Protein AF-A0A6G2Q8U8-F1 (afdb_monomer_lite)

Sequence (160 aa):
MRRPLDLRHVVSPGLRDLIELANTHDFDRVTEQVRNLRGCTSPVNLHGFTVTTDPATKEVIRSYHSEDEPSGRLLTTCGNRRASRCPACSRVYAADTYHLIKAGLSGGKNVAETVRNHPRAFVTLTAPSFGPVHNRPTTNAGQPHPCPCGDTHAEDVPEL

Radius of gyration: 25.44 Å; chains: 1; bounding box: 59×43×68 Å

pLDDT: mean 89.71, std 8.89, range [50.19, 98.0]

Foldseek 3Di:
DDDDDPCVVPPDPVVVVVVVLCPDPVVVLVVVLVVQLQQAPDWDWDFAKDWDADPVPRHTPDIDGCCPRSVRTHTHHPCDLDCVRTVRSVVVVVVVVVVVVCCQCQNDPPRDRCSVVDDDDDDDDDPDPPPFQFDFDADPVRHTDAGPVRHHDDPPDPRD

Structure (mmCIF, N/CA/C/O backbone):
data_AF-A0A6G2Q8U8-F1
#
_entry.id   AF-A0A6G2Q8U8-F1
#
loop_
_atom_site.group_PDB
_atom_site.id
_atom_site.type_symbol
_atom_site.label_atom_id
_atom_site.label_alt_id
_atom_site.label_comp_id
_atom_site.label_asym_id
_atom_site.label_entity_id
_atom_site.label_seq_id
_atom_site.pdbx_PDB_ins_code
_atom_site.Cartn_x
_atom_site.Cartn_y
_atom_site.Cartn_z
_atom_site.occupancy
_atom_site.B_iso_or_equiv
_atom_site.auth_seq_id
_atom_site.auth_comp_id
_atom_site.auth_asym_id
_atom_site.auth_atom_id
_atom_site.pdbx_PDB_model_num
ATOM 1 N N . MET A 1 1 ? -24.032 -3.469 28.245 1.00 50.19 1 MET A N 1
ATOM 2 C CA . MET A 1 1 ? -22.644 -3.624 28.730 1.00 50.19 1 MET A CA 1
ATOM 3 C C . MET A 1 1 ? -22.418 -5.082 29.090 1.00 50.19 1 MET A C 1
ATOM 5 O O . MET A 1 1 ? -23.064 -5.569 30.013 1.00 50.19 1 MET A O 1
ATOM 9 N N . ARG A 1 2 ? -21.589 -5.809 28.327 1.00 55.34 2 ARG A N 1
ATOM 10 C CA . ARG A 1 2 ? -21.151 -7.148 28.744 1.00 55.34 2 ARG A CA 1
ATOM 11 C C . ARG A 1 2 ? -20.190 -7.008 29.924 1.00 55.34 2 ARG A C 1
ATOM 13 O O . ARG A 1 2 ? -19.399 -6.073 29.985 1.00 55.34 2 ARG A O 1
ATOM 20 N N . ARG A 1 3 ? -20.326 -7.921 30.881 1.00 64.19 3 ARG A N 1
ATOM 21 C CA . ARG A 1 3 ? -19.494 -8.002 32.081 1.00 64.19 3 ARG A CA 1
ATOM 22 C C . ARG A 1 3 ? -18.037 -8.262 31.654 1.00 64.19 3 ARG A C 1
ATOM 24 O O . ARG A 1 3 ? -17.851 -9.084 30.756 1.00 64.19 3 ARG A O 1
ATOM 31 N N . PRO A 1 4 ? -17.032 -7.595 32.251 1.00 72.62 4 PRO A N 1
ATOM 32 C CA . PRO A 1 4 ? -15.632 -7.874 31.943 1.00 72.62 4 PRO A CA 1
ATOM 33 C C . PRO A 1 4 ? -15.346 -9.364 32.150 1.00 72.62 4 PRO A C 1
ATOM 35 O O . PRO A 1 4 ? -15.799 -9.957 33.136 1.00 72.62 4 PRO A O 1
ATOM 38 N N . LEU A 1 5 ? -14.654 -9.973 31.187 1.00 78.38 5 LEU A N 1
ATOM 39 C CA . LEU A 1 5 ? -14.283 -11.382 31.254 1.00 78.38 5 LEU A CA 1
ATOM 40 C C . LEU A 1 5 ? -13.236 -11.568 32.356 1.00 78.38 5 LEU A C 1
ATOM 42 O O . LEU A 1 5 ? -12.226 -10.870 32.384 1.00 78.38 5 LEU A O 1
ATOM 46 N N . ASP A 1 6 ? -13.451 -12.524 33.259 1.00 83.81 6 ASP A N 1
ATOM 47 C CA . ASP A 1 6 ? -12.428 -12.892 34.239 1.00 83.81 6 ASP A CA 1
ATOM 48 C C . ASP A 1 6 ? -11.414 -13.853 33.602 1.00 83.81 6 ASP A C 1
ATOM 50 O O . ASP A 1 6 ? -11.572 -15.075 33.629 1.00 83.81 6 ASP A O 1
ATOM 54 N N . LEU A 1 7 ? -10.366 -13.290 32.998 1.00 83.25 7 LEU A N 1
ATOM 55 C CA . LEU A 1 7 ? -9.310 -14.039 32.306 1.00 83.25 7 LEU A CA 1
ATOM 56 C C . LEU A 1 7 ? -8.069 -14.278 33.175 1.00 83.25 7 LEU A C 1
ATOM 58 O O . LEU A 1 7 ? -7.012 -14.647 32.662 1.00 83.25 7 LEU A O 1
ATOM 62 N N . ARG A 1 8 ? -8.168 -14.109 34.502 1.00 82.62 8 ARG A N 1
ATOM 63 C CA . ARG A 1 8 ? -7.023 -14.267 35.422 1.00 82.62 8 ARG A CA 1
ATOM 64 C C . ARG A 1 8 ? -6.367 -15.650 35.357 1.00 82.62 8 ARG A C 1
ATOM 66 O O . ARG A 1 8 ? -5.181 -15.766 35.653 1.00 82.62 8 ARG A O 1
ATOM 73 N N . HIS A 1 9 ? -7.117 -16.661 34.926 1.00 85.69 9 HIS A N 1
ATOM 74 C CA . HIS A 1 9 ? -6.674 -18.045 34.759 1.00 85.69 9 HIS A CA 1
ATOM 75 C C . HIS A 1 9 ? -5.898 -18.309 33.452 1.00 85.69 9 HIS A C 1
ATOM 77 O O . HIS A 1 9 ? -5.211 -19.322 33.342 1.00 85.69 9 HIS A O 1
ATOM 83 N N . VAL A 1 10 ? -5.972 -17.421 32.455 1.00 85.62 10 VAL A N 1
ATOM 84 C CA . VAL A 1 10 ? -5.257 -17.574 31.178 1.00 85.62 10 VAL A CA 1
ATOM 85 C C . VAL A 1 10 ? -3.828 -17.073 31.359 1.00 85.62 10 VAL A C 1
ATOM 87 O O . VAL A 1 10 ? -3.630 -15.890 31.566 1.00 85.62 10 VAL A O 1
ATOM 90 N N . VAL A 1 11 ? -2.800 -17.914 31.315 1.00 85.19 11 VAL A N 1
ATOM 91 C CA . VAL A 1 11 ? -1.436 -17.465 31.685 1.00 85.19 11 VAL A CA 1
ATOM 92 C C . VAL A 1 11 ? -0.810 -16.518 30.649 1.00 85.19 11 VAL A C 1
ATOM 94 O O . VAL A 1 11 ? -0.092 -15.595 31.020 1.00 85.19 11 VAL A O 1
ATOM 97 N N . SER A 1 12 ? -1.098 -16.713 29.359 1.00 91.62 12 SER A N 1
ATOM 98 C CA . SER A 1 12 ? -0.511 -15.914 28.274 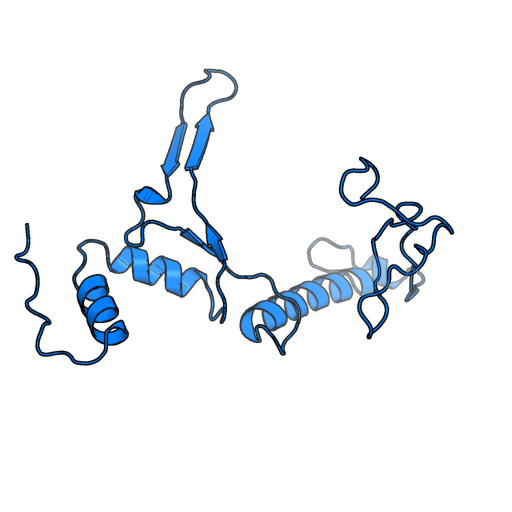1.00 91.62 12 SER A CA 1
ATOM 99 C C . SER A 1 12 ? -1.205 -14.551 28.128 1.00 91.62 12 SER A C 1
ATOM 101 O O . SER A 1 12 ? -2.402 -14.533 27.827 1.00 91.62 12 SER A O 1
ATOM 103 N N . PRO A 1 13 ? -0.479 -13.421 28.249 1.00 85.88 13 PRO A N 1
ATOM 104 C CA . PRO A 1 13 ? -1.032 -12.090 27.996 1.00 85.88 13 PRO A CA 1
ATOM 105 C C . PRO A 1 13 ? -1.597 -11.955 26.580 1.00 85.88 13 PRO A C 1
ATOM 107 O O . PRO A 1 13 ? -2.729 -11.528 26.412 1.00 85.88 13 PRO A O 1
ATOM 110 N N . GLY A 1 14 ? -0.879 -12.452 25.566 1.00 83.88 14 GLY A N 1
ATOM 111 C CA . GLY A 1 14 ? -1.354 -12.382 24.180 1.00 83.88 14 GLY A CA 1
ATOM 112 C C . GLY A 1 14 ? -2.633 -13.188 23.931 1.00 83.88 14 GLY A C 1
ATOM 113 O O . GLY A 1 14 ? -3.450 -12.811 23.096 1.00 83.88 14 GLY A O 1
ATOM 114 N N . LEU A 1 15 ? -2.844 -14.284 24.672 1.00 87.50 15 LEU A N 1
ATOM 115 C CA . LEU A 1 15 ? -4.099 -15.034 24.597 1.00 87.50 15 LEU A CA 1
ATOM 116 C C . LEU A 1 15 ? -5.242 -14.300 25.311 1.00 87.50 15 LEU A C 1
ATOM 118 O O . LEU A 1 15 ? -6.371 -14.362 24.832 1.00 87.50 15 LEU A O 1
ATOM 122 N N . ARG A 1 16 ? -4.966 -13.586 26.412 1.00 87.50 16 ARG A N 1
ATOM 123 C CA . ARG A 1 16 ? -5.962 -12.711 27.054 1.00 87.50 16 ARG A CA 1
ATOM 124 C C . ARG A 1 16 ? -6.408 -11.615 26.096 1.00 87.50 16 ARG A C 1
ATOM 126 O O . ARG A 1 16 ? -7.603 -11.515 25.844 1.00 87.50 16 ARG A O 1
ATOM 133 N N . ASP A 1 17 ? -5.458 -10.904 25.493 1.00 83.12 17 ASP A N 1
ATOM 134 C CA . ASP A 1 17 ? -5.737 -9.820 24.547 1.00 83.12 17 ASP A CA 1
ATOM 135 C C . ASP A 1 17 ? -6.566 -10.317 23.355 1.00 83.12 17 ASP A C 1
ATOM 137 O O . ASP A 1 17 ? -7.523 -9.670 22.938 1.00 83.12 17 ASP A O 1
ATOM 141 N N . LEU A 1 18 ? -6.247 -11.505 22.822 1.00 83.31 18 LEU A N 1
ATOM 142 C CA . LEU A 1 18 ? -7.027 -12.125 21.747 1.00 83.31 18 LEU A CA 1
ATOM 143 C C . LEU A 1 18 ? -8.453 -12.478 22.179 1.00 83.31 18 LEU A C 1
ATOM 145 O O . LEU A 1 18 ? -9.382 -12.275 21.400 1.00 83.31 18 LEU A O 1
ATOM 149 N N . ILE A 1 19 ? -8.641 -13.012 23.389 1.00 88.00 19 ILE A N 1
ATOM 150 C CA . ILE A 1 19 ? -9.972 -13.343 23.913 1.00 88.00 19 ILE A CA 1
ATOM 151 C C . ILE A 1 19 ? -10.781 -12.065 24.156 1.00 88.00 19 ILE A C 1
ATOM 153 O O . ILE A 1 19 ? -11.965 -12.031 23.823 1.00 88.00 19 ILE A O 1
ATOM 157 N N . GLU A 1 20 ? -10.167 -11.014 24.697 1.00 84.12 20 GLU A N 1
ATOM 158 C CA . GLU A 1 20 ? -10.812 -9.711 24.876 1.00 84.12 20 GLU A CA 1
ATOM 159 C C . GLU A 1 20 ? -11.226 -9.114 23.530 1.00 84.12 20 GLU A C 1
ATOM 161 O O . GLU A 1 20 ? -12.395 -8.769 23.345 1.00 84.12 20 GLU A O 1
ATOM 166 N N . LEU A 1 21 ? -10.311 -9.095 22.557 1.00 82.19 21 LEU A N 1
ATOM 167 C CA . LEU A 1 21 ? -10.573 -8.610 21.206 1.00 82.19 21 LEU A CA 1
ATOM 168 C C . LEU A 1 21 ? -11.693 -9.410 20.527 1.00 82.19 21 LEU A C 1
ATOM 170 O O . LEU A 1 21 ? -12.612 -8.816 19.972 1.00 82.19 21 LEU A O 1
ATOM 174 N N . ALA A 1 22 ? -11.682 -10.741 20.631 1.00 86.31 22 ALA A N 1
ATOM 175 C CA . ALA A 1 22 ? -12.720 -11.613 20.072 1.00 86.31 22 ALA A CA 1
ATOM 176 C C . ALA A 1 22 ? -14.109 -11.405 20.698 1.00 86.31 22 ALA A C 1
ATOM 178 O O . ALA A 1 22 ? -15.117 -11.782 20.103 1.00 86.31 22 ALA A O 1
ATOM 179 N N . ASN A 1 23 ? -14.175 -10.814 21.893 1.00 86.31 23 ASN A N 1
ATOM 180 C CA . ASN A 1 23 ? -15.423 -10.531 22.595 1.00 86.31 23 ASN A CA 1
ATOM 181 C C . ASN A 1 23 ? -15.875 -9.066 22.485 1.00 86.31 23 ASN A C 1
ATOM 183 O O . ASN A 1 23 ? -16.910 -8.718 23.066 1.00 86.31 23 ASN A O 1
ATOM 187 N N . THR A 1 24 ? -15.152 -8.217 21.744 1.00 82.50 24 THR A N 1
ATOM 188 C CA . THR A 1 24 ? -15.626 -6.862 21.426 1.00 82.50 24 THR A CA 1
ATOM 189 C C . THR A 1 24 ? -16.851 -6.903 20.512 1.00 82.50 24 THR A C 1
ATOM 191 O O . THR A 1 24 ? -17.014 -7.808 19.695 1.00 82.50 24 THR A O 1
ATOM 194 N N . HIS A 1 25 ? -17.735 -5.912 20.659 1.00 83.38 25 HIS A N 1
ATOM 195 C CA . HIS A 1 25 ? -18.953 -5.812 19.848 1.00 83.38 25 HIS A CA 1
ATOM 196 C C . HIS A 1 25 ? -18.659 -5.625 18.350 1.00 83.38 25 HIS A C 1
ATOM 198 O O . HIS A 1 25 ? -19.449 -6.075 17.527 1.00 83.38 25 HIS A O 1
ATOM 204 N N . ASP A 1 26 ? -17.494 -5.065 18.017 1.00 85.38 26 ASP A N 1
ATOM 205 C CA . ASP A 1 26 ? -17.061 -4.758 16.652 1.00 85.38 26 ASP A CA 1
ATOM 206 C C . ASP A 1 26 ? -15.952 -5.704 16.155 1.00 85.38 26 ASP A C 1
ATOM 208 O O . ASP A 1 26 ? -15.067 -5.324 15.384 1.00 85.38 26 ASP A O 1
ATOM 212 N N . PHE A 1 27 ? -15.975 -6.970 16.580 1.00 89.25 27 PHE A N 1
ATOM 213 C CA . PHE A 1 27 ? -14.981 -7.956 16.142 1.00 89.25 27 PHE A CA 1
ATOM 214 C C . PHE A 1 27 ? -14.976 -8.182 14.615 1.00 89.25 27 PHE A C 1
ATOM 216 O O . PHE A 1 27 ? -13.931 -8.473 14.022 1.00 89.25 27 PHE A O 1
ATOM 223 N N . ASP A 1 28 ? -16.111 -7.977 13.943 1.00 91.50 28 ASP A N 1
ATOM 224 C CA . ASP A 1 28 ? -16.184 -8.009 12.478 1.00 91.50 28 ASP A CA 1
ATOM 225 C C . ASP A 1 28 ? -15.311 -6.918 11.843 1.00 91.50 28 ASP A C 1
ATOM 227 O O . ASP A 1 28 ? -14.610 -7.181 10.862 1.00 91.50 28 ASP A O 1
ATOM 231 N N . ARG A 1 29 ? -15.263 -5.724 12.448 1.00 92.06 29 ARG A N 1
ATOM 232 C CA . ARG A 1 29 ? -14.406 -4.622 11.996 1.00 92.06 29 ARG A CA 1
ATOM 233 C C . ARG A 1 29 ? -12.924 -4.952 12.172 1.00 92.06 29 ARG A C 1
ATOM 235 O O . ARG A 1 29 ? -12.121 -4.697 11.276 1.00 92.06 29 ARG A O 1
ATOM 242 N N . VAL A 1 30 ? -12.558 -5.590 13.283 1.00 89.88 30 VAL A N 1
ATOM 243 C CA . VAL A 1 30 ? -11.195 -6.115 13.499 1.00 89.88 30 VAL A CA 1
ATOM 244 C C . VAL A 1 30 ? -10.832 -7.129 12.415 1.00 89.88 30 VAL A C 1
ATOM 246 O O . VAL A 1 30 ? -9.764 -7.052 11.805 1.00 89.88 30 VAL A O 1
ATOM 249 N N . THR A 1 31 ? -11.737 -8.069 12.148 1.00 91.94 31 THR A N 1
ATOM 250 C CA . THR A 1 31 ? -11.553 -9.105 11.128 1.00 91.94 31 THR A CA 1
ATOM 251 C C . THR A 1 31 ? -11.376 -8.489 9.741 1.00 91.94 31 THR A C 1
ATOM 253 O O . THR A 1 31 ? -10.513 -8.925 8.976 1.00 91.94 31 THR A O 1
ATOM 256 N N . GLU A 1 32 ? -12.144 -7.450 9.415 1.00 93.88 32 GLU A N 1
ATOM 257 C CA . GLU A 1 32 ? -12.005 -6.689 8.177 1.00 93.88 32 GLU A CA 1
ATOM 258 C C . GLU A 1 32 ? -10.622 -6.031 8.064 1.00 93.88 32 GLU A C 1
ATOM 260 O O . GLU A 1 32 ? -9.942 -6.215 7.050 1.00 93.88 32 GLU A O 1
ATOM 265 N N . GLN A 1 33 ? -10.156 -5.333 9.109 1.00 92.50 33 GLN A N 1
ATOM 266 C CA . GLN A 1 33 ? -8.819 -4.733 9.114 1.00 92.50 33 GLN A CA 1
ATOM 267 C C . GLN A 1 33 ? -7.730 -5.786 8.873 1.00 92.50 33 GLN A C 1
ATOM 269 O O . GLN A 1 33 ? -6.871 -5.605 8.009 1.00 92.50 33 GLN A O 1
ATOM 274 N N . VAL A 1 34 ? -7.790 -6.923 9.573 1.00 92.81 34 VAL A N 1
ATOM 275 C CA . VAL A 1 34 ? -6.814 -8.013 9.413 1.00 92.81 34 VAL A CA 1
ATOM 276 C C . VAL A 1 34 ? -6.856 -8.603 8.000 1.00 92.81 34 VAL A C 1
ATOM 278 O O . VAL A 1 34 ? -5.806 -8.853 7.405 1.00 92.81 34 VAL A O 1
ATOM 281 N N . ARG A 1 35 ? -8.044 -8.778 7.407 1.00 95.00 35 ARG A N 1
ATOM 282 C CA . ARG A 1 35 ? -8.183 -9.219 6.006 1.00 95.00 35 ARG A CA 1
ATOM 283 C C . ARG A 1 35 ? -7.559 -8.217 5.032 1.00 95.00 35 ARG A C 1
ATOM 285 O O . ARG A 1 35 ? -6.859 -8.628 4.102 1.00 95.00 35 ARG A O 1
ATOM 292 N N . ASN A 1 36 ? -7.737 -6.919 5.271 1.00 95.19 36 ASN A N 1
ATOM 293 C CA . ASN A 1 36 ? -7.173 -5.852 4.440 1.00 95.19 36 ASN A CA 1
ATOM 294 C C . ASN A 1 36 ? -5.637 -5.799 4.475 1.00 95.19 36 ASN A C 1
ATOM 296 O O . ASN A 1 36 ? -5.023 -5.303 3.530 1.00 95.19 36 ASN A O 1
ATOM 300 N N . LEU A 1 37 ? -4.997 -6.393 5.488 1.00 96.44 37 LEU A N 1
ATOM 301 C CA . LEU A 1 37 ? -3.541 -6.536 5.542 1.00 96.44 37 LEU A CA 1
ATOM 302 C C . LEU A 1 37 ? -2.979 -7.567 4.559 1.00 96.44 37 LEU A C 1
ATOM 304 O O . LEU A 1 37 ? -1.766 -7.582 4.339 1.00 96.44 37 LEU A O 1
ATOM 308 N N . ARG A 1 38 ? -3.817 -8.435 3.974 1.00 95.69 38 ARG A N 1
ATOM 309 C CA . ARG A 1 38 ? -3.429 -9.400 2.924 1.00 95.69 38 ARG A CA 1
ATOM 310 C C . ARG A 1 38 ? -2.175 -10.225 3.271 1.00 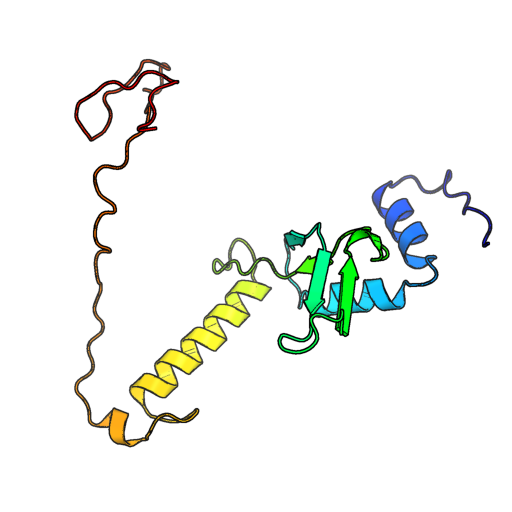95.69 38 ARG A C 1
ATOM 312 O O . ARG A 1 38 ? -1.354 -10.516 2.403 1.00 95.69 38 ARG A O 1
ATOM 319 N N . GLY A 1 39 ? -2.013 -10.581 4.548 1.00 96.00 39 GLY A N 1
ATOM 320 C CA . GLY A 1 39 ? -0.872 -11.359 5.047 1.00 96.00 39 GLY A CA 1
ATOM 321 C C . GLY A 1 39 ? 0.404 -10.555 5.329 1.00 96.00 39 GLY A C 1
ATOM 322 O O . GLY A 1 39 ? 1.478 -11.143 5.441 1.00 96.00 39 GLY A O 1
ATOM 323 N N . CYS A 1 40 ? 0.326 -9.224 5.424 1.00 97.5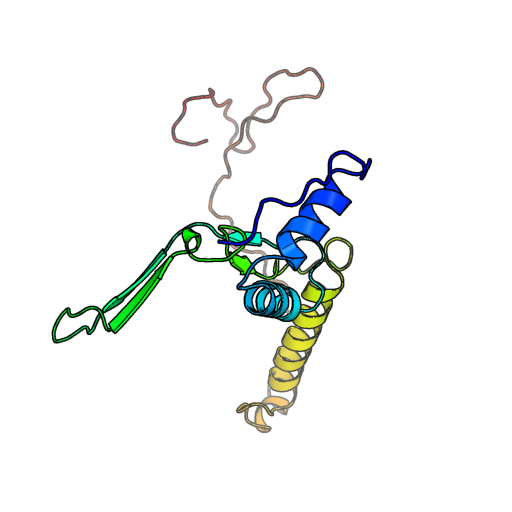6 40 CYS A N 1
ATOM 324 C CA . CYS A 1 40 ? 1.441 -8.394 5.880 1.00 97.56 40 CYS A CA 1
ATOM 325 C C . CYS A 1 40 ? 1.945 -8.857 7.259 1.00 97.56 40 CYS A C 1
ATOM 327 O O . CYS A 1 40 ? 1.164 -8.985 8.197 1.00 97.56 40 CYS A O 1
ATOM 329 N N . THR A 1 41 ? 3.256 -9.077 7.385 1.00 95.62 41 THR A N 1
ATOM 330 C CA . THR A 1 41 ? 3.882 -9.615 8.606 1.00 95.62 41 THR A CA 1
ATOM 331 C C . THR A 1 41 ? 4.259 -8.552 9.633 1.00 95.62 41 THR A C 1
ATOM 333 O O . THR A 1 41 ? 4.539 -8.884 10.777 1.00 95.62 41 THR A O 1
ATOM 336 N N . SER A 1 42 ? 4.297 -7.280 9.233 1.00 94.12 42 SER A N 1
ATOM 337 C CA . SER A 1 42 ? 4.647 -6.164 10.118 1.00 94.12 42 SER A CA 1
ATOM 338 C C . SER A 1 42 ? 3.840 -4.915 9.751 1.00 94.12 42 SER A C 1
ATOM 340 O O . SER A 1 42 ? 4.415 -3.978 9.195 1.00 94.12 42 SER A O 1
ATOM 342 N N . PRO A 1 43 ? 2.516 -4.908 9.983 1.00 96.00 43 PRO A N 1
ATOM 343 C CA . PRO A 1 43 ? 1.635 -3.797 9.624 1.00 96.00 43 PRO A CA 1
ATOM 344 C C . PRO A 1 43 ? 2.062 -2.461 10.235 1.00 96.00 43 PRO A C 1
ATOM 346 O O . PRO A 1 43 ? 2.640 -2.414 11.321 1.00 96.00 43 PRO A O 1
ATOM 349 N N . VAL A 1 44 ? 1.734 -1.370 9.545 1.00 96.38 44 VAL A N 1
ATOM 350 C CA . VAL A 1 44 ? 1.881 -0.012 10.079 1.00 96.38 44 VAL A CA 1
ATOM 351 C C . VAL A 1 44 ? 0.626 0.334 10.873 1.00 96.38 44 VAL A C 1
ATOM 353 O O . VAL A 1 44 ? -0.491 0.121 10.399 1.00 96.38 44 VAL A O 1
ATOM 356 N N . ASN A 1 45 ? 0.831 0.869 12.075 1.00 95.75 45 ASN A N 1
ATOM 357 C CA . ASN A 1 45 ? -0.223 1.324 12.975 1.00 95.75 45 ASN A CA 1
ATOM 358 C C . ASN A 1 45 ? -0.415 2.826 12.764 1.00 95.75 45 ASN A C 1
ATOM 360 O O . ASN A 1 45 ? 0.467 3.613 13.102 1.00 95.75 45 ASN A O 1
ATOM 364 N N . LEU A 1 46 ? -1.536 3.213 12.165 1.00 96.12 46 LEU A N 1
ATOM 365 C CA . LEU A 1 46 ? -1.872 4.610 11.930 1.00 96.12 46 LEU A CA 1
ATOM 366 C C . LEU A 1 46 ? -2.766 5.129 13.056 1.00 96.12 46 LEU A C 1
ATOM 368 O O . LEU A 1 46 ? -3.785 4.516 13.385 1.00 96.12 46 LEU A O 1
ATOM 372 N N . HIS A 1 47 ? -2.386 6.289 13.584 1.00 96.94 47 HIS A N 1
ATOM 373 C CA . HIS A 1 47 ? -3.153 7.066 14.548 1.00 96.94 47 HIS A CA 1
ATOM 374 C C . HIS A 1 47 ? -3.437 8.443 13.950 1.00 96.94 47 HIS A C 1
ATOM 376 O O . HIS A 1 47 ? -2.532 9.078 13.407 1.00 96.94 47 HIS A O 1
ATOM 382 N N . GLY A 1 48 ? -4.685 8.892 14.019 1.00 96.00 48 GLY A N 1
ATOM 383 C CA . GLY A 1 48 ? -5.100 10.190 13.504 1.00 96.00 48 GLY A CA 1
ATOM 384 C C . GLY A 1 48 ? -6.538 10.190 13.009 1.00 96.00 48 GLY A C 1
ATOM 385 O O . GLY A 1 48 ? -7.329 9.297 13.312 1.00 96.00 48 GLY A O 1
ATOM 386 N N . PHE A 1 49 ? -6.874 11.205 12.225 1.00 97.25 49 PHE A N 1
ATOM 387 C CA . PHE A 1 49 ? -8.219 11.404 11.712 1.00 97.25 49 PHE A CA 1
ATOM 388 C C . PHE A 1 49 ? -8.189 11.987 10.299 1.00 97.25 49 PHE A C 1
ATOM 390 O O . PHE A 1 49 ? -7.185 12.545 9.856 1.00 97.25 49 PHE A O 1
ATOM 397 N N . THR A 1 50 ? -9.299 11.858 9.581 1.00 96.81 50 THR A N 1
ATOM 398 C CA . THR A 1 50 ? -9.528 12.561 8.321 1.00 96.81 50 THR A CA 1
ATOM 399 C C . THR A 1 50 ? -10.909 13.195 8.329 1.00 96.81 50 THR A C 1
ATOM 401 O O . THR A 1 50 ? -11.875 12.624 8.834 1.00 96.81 50 THR A O 1
ATOM 404 N N . VAL A 1 51 ? -10.990 14.395 7.764 1.00 97.25 51 VAL A N 1
ATOM 405 C CA . VAL A 1 51 ? -12.237 15.114 7.530 1.00 97.25 51 VAL A CA 1
ATOM 406 C C . VAL A 1 51 ? -12.275 15.458 6.050 1.00 97.25 51 VAL A C 1
ATOM 408 O O . VAL A 1 51 ? -11.373 16.110 5.530 1.00 97.25 51 VAL A O 1
ATOM 411 N N . THR A 1 52 ? -13.304 14.984 5.361 1.00 97.50 52 THR A N 1
ATOM 412 C CA . THR A 1 52 ? -13.593 15.332 3.972 1.00 97.50 52 THR A CA 1
ATOM 413 C C . THR A 1 52 ? -14.660 16.411 3.969 1.00 97.50 52 THR A C 1
ATOM 415 O O . THR A 1 52 ? -15.743 16.204 4.520 1.00 97.50 52 THR A O 1
ATOM 418 N N . THR A 1 53 ? -14.359 17.547 3.350 1.00 97.94 53 THR A N 1
ATOM 419 C CA . THR A 1 53 ? -15.270 18.687 3.239 1.00 97.94 53 THR A CA 1
ATOM 420 C C . THR A 1 53 ? -15.671 18.942 1.794 1.00 97.94 53 THR A C 1
ATOM 422 O O . THR A 1 53 ? -14.901 18.687 0.866 1.00 97.94 53 THR A O 1
ATOM 425 N N . ASP A 1 54 ? -16.881 19.457 1.603 1.00 96.94 54 ASP A N 1
ATOM 426 C CA . ASP A 1 54 ? -17.326 19.971 0.316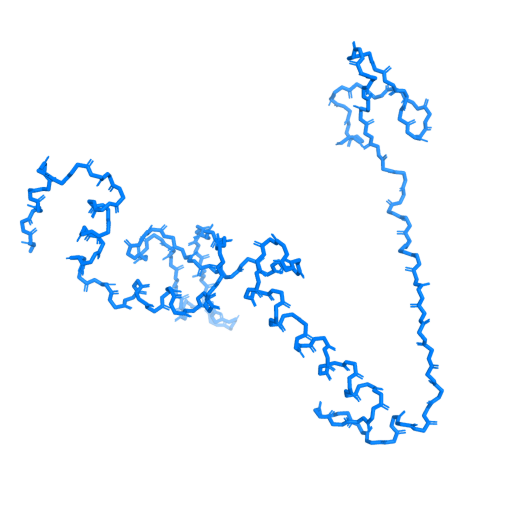 1.00 96.94 54 ASP A CA 1
ATOM 427 C C . ASP A 1 54 ? -16.535 21.250 -0.016 1.00 96.94 54 ASP A C 1
ATOM 429 O O . ASP A 1 54 ? -16.489 22.184 0.793 1.00 96.94 54 ASP A O 1
ATOM 433 N N . PRO A 1 55 ? -15.875 21.338 -1.183 1.00 96.00 55 PRO A N 1
ATOM 434 C CA . PRO A 1 55 ? -15.054 22.496 -1.501 1.00 96.00 55 PRO A CA 1
ATOM 435 C C . PRO A 1 55 ? -15.871 23.777 -1.721 1.00 96.00 55 PRO A C 1
ATOM 437 O O . PRO A 1 55 ? -15.322 24.857 -1.483 1.00 96.00 55 PRO A O 1
ATOM 440 N N . ALA A 1 56 ? -17.130 23.675 -2.156 1.00 97.19 56 ALA A N 1
ATOM 441 C CA . ALA A 1 56 ? -18.019 24.797 -2.436 1.00 97.19 56 ALA A CA 1
ATOM 442 C C . ALA A 1 56 ? -18.766 25.269 -1.179 1.00 97.19 56 ALA A C 1
ATOM 444 O O . ALA A 1 56 ? -18.739 26.462 -0.885 1.00 97.19 56 ALA A O 1
ATOM 445 N N . THR A 1 57 ? -19.385 24.360 -0.417 1.00 96.88 57 THR A N 1
ATOM 446 C CA . THR A 1 57 ? -20.179 24.717 0.780 1.00 96.88 57 THR A CA 1
ATOM 447 C C . THR A 1 57 ? -19.360 24.751 2.069 1.00 96.88 57 THR A C 1
ATOM 449 O O . THR A 1 57 ? -19.793 25.347 3.050 1.00 96.88 57 THR A O 1
ATOM 452 N N . LYS A 1 58 ? -18.162 24.148 2.072 1.00 96.19 58 LYS A N 1
ATOM 453 C CA . LYS A 1 58 ? -17.302 23.939 3.256 1.00 96.19 58 LYS A CA 1
ATOM 454 C C . LYS A 1 58 ? -17.908 23.035 4.331 1.00 96.19 58 LYS A C 1
ATOM 456 O O . LYS A 1 58 ? -17.333 22.912 5.410 1.00 96.19 58 LYS A O 1
ATOM 461 N N . GLU A 1 59 ? -19.012 22.358 4.037 1.00 97.19 59 GLU A N 1
ATOM 462 C CA . GLU A 1 59 ? -19.632 21.408 4.956 1.00 97.19 59 GLU A CA 1
ATOM 463 C C . GLU A 1 59 ? -18.829 20.107 5.049 1.00 97.19 59 GLU A C 1
ATOM 465 O O . GLU A 1 59 ? -18.164 19.690 4.099 1.00 97.19 59 GLU A O 1
ATOM 470 N N . VAL A 1 60 ? -18.885 19.446 6.206 1.00 97.19 60 VAL A N 1
ATOM 471 C CA . VAL A 1 60 ? -18.232 18.150 6.414 1.00 97.19 60 VAL A CA 1
ATOM 472 C C . VAL A 1 60 ? -19.089 17.047 5.800 1.00 97.19 60 VAL A C 1
ATOM 474 O O . VAL A 1 60 ? -20.197 16.788 6.255 1.00 97.19 60 VAL A O 1
ATOM 477 N N . ILE A 1 61 ? -18.544 16.361 4.797 1.00 97.00 61 ILE A N 1
ATOM 478 C CA . ILE A 1 61 ? -19.184 15.221 4.126 1.00 97.00 61 ILE A CA 1
ATOM 479 C C . ILE A 1 61 ? -18.885 13.923 4.881 1.00 97.00 61 ILE A C 1
ATOM 481 O O . ILE A 1 61 ? -19.722 13.025 4.964 1.00 97.00 61 ILE A O 1
ATOM 485 N N . ARG A 1 62 ? -17.664 13.792 5.409 1.00 96.44 62 ARG A N 1
ATOM 486 C CA . ARG A 1 62 ? -17.214 12.581 6.097 1.00 96.44 62 ARG A CA 1
ATOM 487 C C . ARG A 1 62 ? -16.164 12.914 7.140 1.00 96.44 62 ARG A C 1
ATOM 489 O O . ARG A 1 62 ? -15.208 13.621 6.838 1.00 96.44 62 ARG A O 1
ATOM 496 N N . SER A 1 63 ? -16.293 12.337 8.323 1.00 96.31 63 SER A N 1
ATOM 497 C CA . SER A 1 63 ? -15.234 12.272 9.326 1.00 96.31 63 SER A CA 1
ATOM 498 C C . SER A 1 63 ? -14.841 10.818 9.571 1.00 96.31 63 SER A C 1
ATOM 500 O O . SER A 1 63 ? -15.616 9.888 9.337 1.00 96.31 63 SER A O 1
ATOM 502 N N . TYR A 1 64 ? -13.601 10.618 9.987 1.00 95.50 64 TYR A N 1
ATOM 503 C CA . TYR A 1 64 ? -13.068 9.328 10.393 1.00 95.50 64 TYR A CA 1
ATOM 504 C C . TYR A 1 64 ? -11.977 9.565 11.427 1.00 95.50 64 TYR A C 1
ATOM 506 O O . TYR A 1 64 ? -11.080 10.367 11.171 1.00 95.50 64 TYR A O 1
ATOM 514 N N . HIS A 1 65 ? -12.017 8.847 12.545 1.00 97.19 65 HIS A N 1
ATOM 515 C CA . HIS A 1 65 ? -10.997 8.892 13.587 1.00 97.19 65 HIS A CA 1
ATOM 516 C C . HIS A 1 65 ? -10.525 7.469 13.882 1.00 97.19 65 HIS A C 1
ATOM 518 O O . HIS A 1 65 ? -11.328 6.555 14.031 1.00 97.19 65 HIS A O 1
ATOM 524 N N . SER A 1 66 ? -9.211 7.258 13.976 1.00 95.19 66 SER A N 1
ATOM 525 C CA . SER A 1 66 ? -8.656 5.939 14.302 1.00 95.19 66 SER A CA 1
ATOM 526 C C . SER A 1 66 ? -8.976 5.495 15.729 1.00 95.19 66 SER A C 1
ATOM 528 O O . SER A 1 66 ? -8.890 4.311 16.026 1.00 95.19 66 SER A O 1
ATOM 530 N N . GLU A 1 67 ? -9.297 6.438 16.615 1.00 94.81 67 GLU A N 1
ATOM 531 C CA . GLU A 1 67 ? -9.705 6.169 17.999 1.00 94.81 67 GLU A CA 1
ATOM 532 C C . GLU A 1 67 ? -11.049 5.433 18.070 1.00 94.81 67 GLU A C 1
ATOM 534 O O . GLU A 1 67 ? -11.261 4.662 19.001 1.00 94.81 67 GLU A O 1
ATOM 539 N N . ASP A 1 68 ? -11.898 5.601 17.051 1.00 92.06 68 ASP A N 1
ATOM 540 C CA . ASP A 1 68 ? -13.177 4.897 16.926 1.00 92.06 68 ASP A CA 1
ATOM 541 C C . ASP A 1 68 ? -13.002 3.452 16.421 1.00 92.06 68 ASP A C 1
ATOM 543 O O . ASP A 1 68 ? -13.955 2.674 16.395 1.00 92.06 68 ASP A O 1
ATOM 547 N N . GLU A 1 69 ? -11.794 3.062 15.993 1.00 91.81 69 GLU A N 1
ATOM 548 C CA . GLU A 1 69 ? -11.521 1.678 15.612 1.00 91.81 69 GLU A CA 1
ATOM 549 C C . GLU A 1 69 ? -11.449 0.779 16.856 1.00 91.81 69 GLU A C 1
ATOM 551 O O . GLU A 1 69 ? -10.907 1.194 17.881 1.00 91.81 69 GLU A O 1
ATOM 556 N N . PRO A 1 70 ? -11.841 -0.508 16.777 1.00 89.00 70 PRO A N 1
ATOM 557 C CA . PRO A 1 70 ? -11.878 -1.389 17.953 1.00 89.00 70 PRO A CA 1
ATOM 558 C C . PRO A 1 70 ? -10.518 -1.590 18.637 1.00 89.00 70 PRO A C 1
ATOM 560 O O . PRO A 1 70 ? -10.444 -1.989 19.794 1.00 89.00 70 PRO A O 1
ATOM 563 N N . SER A 1 71 ? -9.428 -1.342 17.905 1.00 84.94 71 SER A N 1
ATOM 564 C CA . SER A 1 71 ?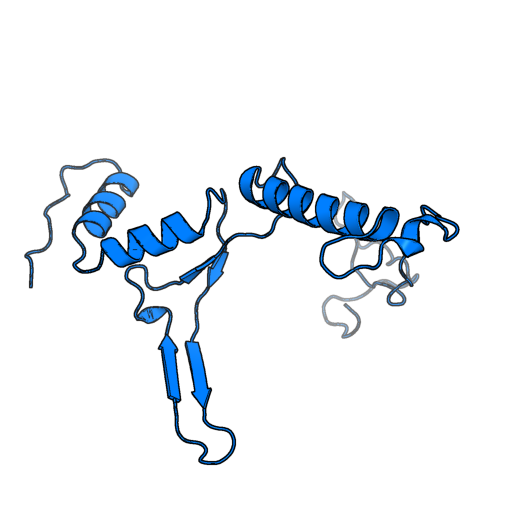 -8.058 -1.419 18.420 1.00 84.94 71 SER A CA 1
ATOM 565 C C . SER A 1 71 ? -7.422 -0.051 18.717 1.00 84.94 71 SER A C 1
ATOM 567 O O . SER A 1 71 ? -6.233 0.005 19.037 1.00 84.94 71 SER A O 1
ATOM 569 N N . GLY A 1 72 ? -8.188 1.042 18.589 1.00 90.94 72 GLY A N 1
ATOM 570 C CA . GLY A 1 72 ? -7.744 2.434 18.744 1.00 90.94 72 GLY A CA 1
ATOM 571 C C . GLY A 1 72 ? -6.758 2.906 17.669 1.00 90.94 72 GLY A C 1
ATOM 572 O O . GLY A 1 72 ? -6.063 3.911 17.837 1.00 90.94 72 GLY A O 1
ATOM 573 N N . ARG A 1 73 ? -6.628 2.133 16.588 1.00 93.31 73 ARG A N 1
ATOM 574 C CA . ARG A 1 73 ? -5.678 2.346 15.496 1.00 93.31 73 ARG A CA 1
ATOM 575 C C . ARG A 1 73 ? -6.205 1.744 14.200 1.00 93.31 73 ARG A C 1
ATOM 577 O O . ARG A 1 73 ? -6.972 0.778 14.208 1.00 93.31 7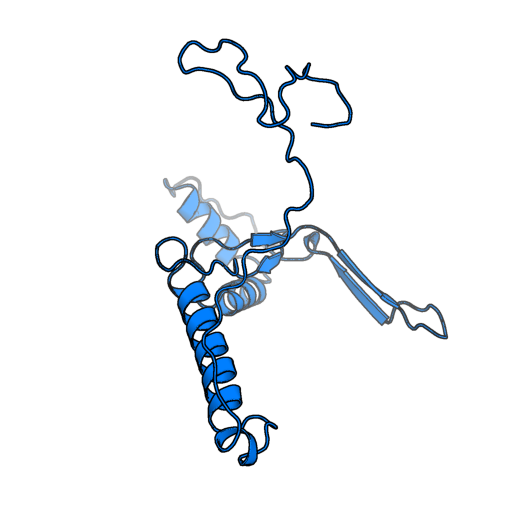3 ARG A O 1
ATOM 584 N N . LEU A 1 74 ? -5.714 2.275 13.086 1.00 95.00 74 LEU A N 1
ATOM 585 C CA . LEU A 1 74 ? -5.923 1.702 11.762 1.00 95.00 74 LEU A CA 1
ATOM 586 C C . LEU A 1 74 ? -4.688 0.919 11.330 1.00 95.00 74 LEU A C 1
ATOM 588 O O . LEU A 1 74 ? -3.585 1.465 11.276 1.00 95.00 74 LEU A O 1
ATOM 592 N N . LEU A 1 75 ? -4.875 -0.346 10.972 1.00 95.06 75 LEU A N 1
ATOM 593 C CA . LEU A 1 75 ? -3.804 -1.166 10.421 1.00 95.06 75 LEU A CA 1
ATOM 594 C C . LEU A 1 75 ? -3.737 -1.028 8.897 1.00 95.06 75 LEU A C 1
ATOM 596 O O . LEU A 1 75 ? -4.734 -1.205 8.198 1.00 95.06 75 LEU A O 1
ATOM 600 N N . THR A 1 76 ? -2.539 -0.775 8.367 1.00 96.12 76 THR A N 1
ATOM 601 C CA . THR A 1 76 ? -2.271 -0.812 6.922 1.00 96.12 76 THR A CA 1
ATOM 602 C C . THR A 1 76 ? -1.047 -1.660 6.589 1.00 96.12 76 THR A C 1
ATOM 604 O O . THR A 1 76 ? -0.176 -1.917 7.426 1.00 96.12 76 THR A O 1
ATOM 607 N N . THR A 1 77 ? -0.973 -2.129 5.345 1.00 97.94 77 THR A N 1
ATOM 608 C CA . THR A 1 77 ? 0.156 -2.927 4.858 1.00 97.94 77 THR A CA 1
ATOM 609 C C . THR A 1 77 ? 1.458 -2.130 4.905 1.00 97.94 77 THR A C 1
ATOM 611 O O . THR A 1 77 ? 1.478 -0.952 4.564 1.00 97.94 77 THR A O 1
ATOM 614 N N . CYS A 1 78 ? 2.573 -2.782 5.234 1.00 97.19 78 CYS A N 1
ATOM 615 C CA . CYS A 1 78 ? 3.864 -2.107 5.382 1.00 97.19 78 CYS A CA 1
ATOM 616 C C . CYS A 1 78 ? 4.528 -1.655 4.077 1.00 97.19 78 CYS A C 1
ATOM 618 O O . CYS A 1 78 ? 5.529 -0.946 4.121 1.00 97.19 78 CYS A O 1
ATOM 620 N N . GLY A 1 79 ? 4.048 -2.124 2.921 1.00 96.50 79 GLY A N 1
ATOM 621 C CA . GLY A 1 79 ? 4.610 -1.768 1.614 1.00 96.50 79 GLY A CA 1
ATOM 622 C C . GLY A 1 79 ? 6.075 -2.179 1.407 1.00 96.50 79 GLY A C 1
ATOM 623 O O . GLY A 1 79 ? 6.709 -1.740 0.447 1.00 96.50 79 GLY A O 1
ATOM 624 N N . ASN A 1 80 ? 6.647 -3.011 2.289 1.00 96.62 80 ASN A N 1
ATOM 625 C CA . ASN A 1 80 ? 8.057 -3.369 2.207 1.00 96.62 80 ASN A CA 1
ATOM 626 C C . ASN A 1 80 ? 8.319 -4.243 0.973 1.00 96.62 80 ASN A C 1
ATOM 628 O O . ASN A 1 80 ? 7.705 -5.293 0.784 1.00 96.62 80 ASN A O 1
ATOM 632 N N . ARG A 1 81 ? 9.272 -3.806 0.150 1.00 96.81 81 ARG A N 1
ATOM 633 C CA . ARG A 1 81 ? 9.619 -4.440 -1.128 1.00 96.81 81 ARG A CA 1
ATOM 634 C C . ARG A 1 81 ? 10.551 -5.646 -0.965 1.00 96.81 81 ARG A C 1
ATOM 636 O O . ARG A 1 81 ? 10.756 -6.390 -1.917 1.00 96.81 81 ARG A O 1
ATOM 643 N N . ARG A 1 82 ? 11.137 -5.853 0.221 1.00 96.69 82 ARG A N 1
ATOM 644 C CA . ARG A 1 82 ? 12.094 -6.935 0.494 1.00 96.69 82 ARG A CA 1
ATOM 645 C C . ARG A 1 82 ? 11.359 -8.182 0.979 1.00 96.69 82 ARG A C 1
ATOM 647 O O . ARG A 1 82 ? 10.771 -8.171 2.061 1.00 96.69 82 ARG A O 1
ATOM 654 N N . ALA A 1 83 ? 11.472 -9.279 0.231 1.00 96.25 83 ALA A N 1
ATOM 655 C CA . ALA A 1 83 ? 10.891 -10.570 0.613 1.00 96.25 83 ALA A CA 1
ATOM 656 C C . ALA A 1 83 ? 11.380 -11.069 1.980 1.00 96.25 83 ALA A C 1
ATOM 658 O O . ALA A 1 83 ? 10.599 -11.635 2.736 1.00 96.25 83 ALA A O 1
ATOM 659 N N . SER A 1 84 ? 12.630 -10.765 2.344 1.00 95.56 84 SER A N 1
ATOM 660 C CA . SER A 1 84 ? 13.198 -11.084 3.660 1.00 95.56 84 SER A CA 1
ATOM 661 C C . SER A 1 84 ? 12.570 -10.319 4.832 1.00 95.56 84 SER A C 1
ATOM 663 O O . SER A 1 84 ? 12.766 -10.710 5.976 1.00 95.56 84 SER A O 1
ATOM 665 N N . ARG A 1 85 ? 11.841 -9.223 4.578 1.00 96.00 85 ARG A N 1
ATOM 666 C CA . ARG A 1 85 ? 11.147 -8.432 5.611 1.00 96.00 85 ARG A CA 1
ATOM 667 C C . ARG A 1 85 ? 9.642 -8.688 5.614 1.00 96.00 85 ARG A C 1
ATOM 669 O O . ARG A 1 85 ? 9.048 -8.803 6.679 1.00 96.00 85 ARG A O 1
ATOM 676 N N . CYS A 1 86 ? 9.028 -8.763 4.435 1.00 97.75 86 CYS A N 1
ATOM 677 C CA . CYS A 1 86 ? 7.604 -9.051 4.289 1.00 97.75 86 CYS A CA 1
ATOM 678 C C . CYS A 1 86 ? 7.333 -9.794 2.966 1.00 97.75 86 CYS A C 1
ATOM 680 O O . CYS A 1 86 ? 7.248 -9.159 1.905 1.00 97.75 86 CYS A O 1
ATOM 682 N N . PRO A 1 87 ? 7.165 -11.130 2.993 1.00 97.25 87 PRO A N 1
ATOM 683 C CA . PRO A 1 87 ? 6.882 -11.920 1.792 1.00 97.25 87 PRO A CA 1
ATOM 684 C C . PRO A 1 87 ? 5.588 -11.506 1.074 1.00 97.25 87 PRO A C 1
ATOM 686 O O . PRO A 1 87 ? 5.547 -11.461 -0.152 1.00 97.25 87 PRO A O 1
ATOM 689 N N . ALA A 1 88 ? 4.540 -11.149 1.823 1.00 97.56 88 ALA A N 1
ATOM 690 C CA . ALA A 1 88 ? 3.251 -10.770 1.245 1.00 97.56 88 ALA A CA 1
ATOM 691 C C . ALA A 1 88 ? 3.318 -9.440 0.473 1.00 97.56 88 ALA A C 1
ATOM 693 O O . ALA A 1 88 ? 2.979 -9.395 -0.709 1.00 97.56 88 ALA A O 1
ATOM 694 N N . CYS A 1 89 ? 3.804 -8.365 1.109 1.00 97.94 89 CYS A N 1
ATOM 695 C CA . CYS A 1 89 ? 3.898 -7.046 0.468 1.00 97.94 89 CYS A CA 1
ATOM 696 C C . CYS A 1 89 ? 4.878 -7.047 -0.713 1.00 97.94 89 CYS A C 1
ATOM 698 O O . CYS A 1 89 ? 4.581 -6.469 -1.757 1.00 97.94 89 CYS A O 1
ATOM 700 N N . SER A 1 90 ? 6.014 -7.739 -0.587 1.00 98.00 90 SER A N 1
ATOM 701 C CA . SER A 1 90 ? 6.991 -7.838 -1.678 1.00 98.00 90 SER A CA 1
ATOM 702 C C . SER A 1 90 ? 6.450 -8.588 -2.899 1.00 98.00 90 SER A C 1
ATOM 704 O O . SER A 1 90 ? 6.733 -8.181 -4.024 1.00 98.00 90 SER A O 1
ATOM 706 N N . ARG A 1 91 ? 5.624 -9.629 -2.710 1.00 97.69 91 ARG A N 1
ATOM 707 C CA . ARG A 1 91 ? 4.964 -10.337 -3.819 1.00 97.69 91 ARG A CA 1
ATOM 708 C C . ARG A 1 91 ? 3.993 -9.431 -4.578 1.00 97.69 91 ARG A C 1
ATOM 710 O O . ARG A 1 91 ? 4.002 -9.458 -5.805 1.00 97.69 91 ARG A O 1
ATOM 717 N N . VAL A 1 92 ? 3.186 -8.636 -3.870 1.00 97.19 92 VAL A N 1
ATOM 718 C CA . VAL A 1 92 ? 2.279 -7.659 -4.503 1.00 97.19 92 VAL A CA 1
ATOM 719 C C . VAL A 1 92 ? 3.085 -6.643 -5.311 1.00 97.19 92 VAL A C 1
ATOM 721 O O . VAL A 1 92 ? 2.849 -6.486 -6.505 1.00 97.19 92 VAL A O 1
ATOM 724 N N . TYR A 1 93 ? 4.119 -6.055 -4.703 1.00 97.00 93 TYR A N 1
ATOM 725 C CA . TYR A 1 93 ? 5.010 -5.115 -5.384 1.00 97.00 93 TYR A CA 1
ATOM 726 C C . TYR A 1 93 ? 5.653 -5.710 -6.649 1.00 97.00 93 TYR A C 1
ATOM 728 O O . TYR A 1 93 ? 5.715 -5.052 -7.690 1.00 97.00 93 TYR A O 1
ATOM 736 N N . ALA A 1 94 ? 6.126 -6.958 -6.582 1.00 97.81 94 ALA A N 1
ATOM 737 C CA . ALA A 1 94 ? 6.724 -7.645 -7.723 1.00 97.81 94 ALA A CA 1
ATOM 738 C C . ALA A 1 94 ? 5.710 -7.877 -8.856 1.00 97.81 94 ALA A C 1
ATOM 740 O O . ALA A 1 94 ? 6.050 -7.679 -10.022 1.00 97.81 94 ALA A O 1
ATOM 741 N N . ALA A 1 95 ? 4.469 -8.248 -8.528 1.00 97.44 95 ALA A N 1
ATOM 742 C CA . ALA A 1 95 ? 3.399 -8.426 -9.510 1.00 97.44 95 ALA A CA 1
ATOM 743 C C . ALA A 1 95 ? 3.019 -7.101 -10.195 1.00 97.44 95 ALA A C 1
ATOM 745 O O . ALA A 1 95 ? 2.897 -7.053 -11.422 1.00 97.44 95 ALA A O 1
ATOM 746 N N . ASP A 1 96 ? 2.905 -6.014 -9.429 1.00 96.44 96 ASP A N 1
ATOM 747 C CA . ASP A 1 96 ? 2.628 -4.681 -9.974 1.00 96.44 96 ASP A CA 1
ATOM 748 C C . ASP A 1 96 ? 3.762 -4.216 -10.894 1.00 96.44 96 ASP A C 1
ATOM 750 O O . ASP A 1 96 ? 3.519 -3.795 -12.028 1.00 96.44 96 ASP A O 1
ATOM 754 N N . THR A 1 97 ? 5.011 -4.388 -10.454 1.00 96.81 97 THR A N 1
ATOM 755 C CA . THR A 1 97 ? 6.206 -4.064 -11.244 1.00 96.81 97 THR A CA 1
ATOM 756 C C . THR A 1 97 ? 6.264 -4.884 -12.533 1.00 96.81 97 THR A C 1
ATOM 758 O O . THR A 1 97 ? 6.530 -4.334 -13.601 1.00 96.81 97 THR A O 1
ATOM 761 N N . TYR A 1 98 ? 5.959 -6.184 -12.470 1.00 97.00 98 TYR A N 1
ATOM 762 C CA . TYR A 1 98 ? 5.876 -7.038 -13.655 1.00 97.00 98 TYR A CA 1
ATOM 763 C C . TYR A 1 98 ? 4.857 -6.500 -14.660 1.00 97.00 98 TYR A C 1
ATOM 765 O O . TYR A 1 98 ? 5.157 -6.403 -15.848 1.00 97.00 98 TYR A O 1
ATOM 773 N N . HIS A 1 99 ? 3.663 -6.122 -14.201 1.00 97.00 99 HIS A N 1
ATOM 774 C CA . HIS A 1 99 ? 2.637 -5.588 -15.087 1.00 97.00 99 HIS A CA 1
ATOM 775 C C . HIS A 1 99 ? 3.022 -4.247 -15.709 1.00 97.00 99 HIS A C 1
ATOM 777 O O . HIS A 1 99 ? 2.728 -4.045 -16.886 1.00 97.00 99 HIS A O 1
ATOM 783 N N . LEU A 1 100 ? 3.681 -3.366 -14.953 1.00 95.62 100 LEU A N 1
ATOM 784 C CA . LEU A 1 100 ? 4.205 -2.102 -15.473 1.00 95.62 100 LEU A CA 1
ATOM 785 C C . LEU A 1 100 ? 5.246 -2.348 -16.571 1.00 95.62 100 LEU A C 1
ATOM 787 O O . LEU A 1 100 ? 5.119 -1.812 -17.670 1.00 95.62 100 LEU A O 1
ATOM 791 N N . ILE A 1 101 ? 6.227 -3.216 -16.309 1.00 95.12 101 ILE A N 1
ATOM 792 C CA . ILE A 1 101 ? 7.275 -3.560 -17.278 1.00 95.12 101 ILE A CA 1
ATOM 793 C C . ILE A 1 101 ? 6.666 -4.233 -18.514 1.00 95.12 101 ILE A C 1
ATOM 795 O O . ILE A 1 101 ? 6.948 -3.828 -19.637 1.00 95.12 101 ILE A O 1
ATOM 799 N N . LYS A 1 102 ? 5.790 -5.229 -18.332 1.00 96.19 102 LYS A N 1
ATOM 800 C CA . LYS A 1 102 ? 5.140 -5.943 -19.440 1.00 96.19 102 LYS A CA 1
ATOM 801 C C . LYS A 1 102 ? 4.375 -4.982 -20.350 1.00 96.19 102 LYS A C 1
ATOM 803 O O . LYS A 1 102 ? 4.564 -5.031 -21.565 1.00 96.19 102 LYS A O 1
ATOM 808 N N . ALA A 1 103 ? 3.543 -4.118 -19.764 1.00 96.62 103 ALA A N 1
ATOM 809 C CA . ALA A 1 103 ? 2.760 -3.146 -20.519 1.00 96.62 103 ALA A CA 1
ATOM 810 C C . ALA A 1 103 ? 3.663 -2.162 -21.277 1.00 96.62 103 ALA A C 1
ATOM 812 O O . ALA A 1 103 ? 3.433 -1.911 -22.455 1.00 96.62 103 ALA A O 1
ATOM 813 N N . GLY A 1 104 ? 4.741 -1.682 -20.649 1.00 94.56 104 GLY A N 1
ATOM 814 C CA . GLY A 1 104 ? 5.712 -0.790 -21.290 1.00 94.56 104 GLY A CA 1
ATOM 815 C C . GLY A 1 104 ? 6.552 -1.440 -22.397 1.00 94.56 104 GLY A C 1
ATOM 816 O O . GLY A 1 104 ? 7.065 -0.735 -23.260 1.00 94.56 104 GLY A O 1
ATOM 817 N N . LEU A 1 105 ? 6.695 -2.769 -22.400 1.00 95.38 105 LEU A N 1
ATOM 818 C CA . LEU A 1 105 ? 7.470 -3.492 -23.416 1.00 95.38 105 LEU A CA 1
ATOM 819 C C . LEU A 1 105 ? 6.630 -3.986 -24.596 1.00 95.38 105 LEU A C 1
ATOM 821 O O . LEU A 1 105 ? 7.163 -4.115 -25.700 1.00 95.38 105 LEU A O 1
ATOM 825 N N . SER A 1 106 ? 5.362 -4.324 -24.349 1.00 95.94 106 SER A N 1
ATOM 826 C CA . SER A 1 106 ? 4.516 -5.039 -25.318 1.00 95.94 106 SER A CA 1
ATOM 827 C C . SER A 1 106 ? 3.196 -4.338 -25.639 1.00 95.94 106 SER A C 1
ATOM 829 O O . SER A 1 106 ? 2.644 -4.617 -26.691 1.00 95.94 106 SER A O 1
ATOM 831 N N . GLY A 1 107 ? 2.708 -3.429 -24.790 1.00 95.56 107 GLY A N 1
ATOM 832 C CA . GLY A 1 107 ? 1.328 -2.935 -24.829 1.00 95.56 107 GLY A CA 1
ATOM 833 C C . GLY A 1 107 ? 0.416 -3.612 -23.794 1.00 95.56 107 GLY A C 1
ATOM 834 O O . GLY A 1 107 ? 0.837 -4.486 -23.027 1.00 95.56 107 GLY A O 1
ATOM 835 N N . GLY A 1 108 ? -0.841 -3.167 -23.731 1.00 96.25 108 GLY A N 1
ATOM 836 C CA . GLY A 1 108 ? -1.854 -3.603 -22.763 1.00 96.25 108 GLY A CA 1
ATOM 837 C C . GLY A 1 108 ? -2.022 -2.645 -21.576 1.00 96.25 108 GLY A C 1
ATOM 838 O O . GLY A 1 108 ? -1.264 -1.696 -21.414 1.00 96.25 108 GLY A O 1
ATOM 839 N N . LYS A 1 109 ? -3.044 -2.864 -20.733 1.00 92.94 109 LYS A N 1
ATOM 840 C CA . LYS A 1 109 ? -3.404 -1.960 -19.611 1.00 92.94 109 LYS A CA 1
ATOM 841 C C . LYS A 1 109 ? -3.431 -0.472 -20.023 1.00 92.94 109 LYS A C 1
ATOM 843 O O . LYS A 1 109 ? -2.821 0.367 -19.370 1.00 92.94 109 LYS A O 1
ATOM 848 N N . ASN A 1 110 ? -4.136 -0.163 -21.113 1.00 96.12 110 ASN A N 1
ATOM 849 C CA . ASN A 1 110 ? -4.234 1.171 -21.730 1.00 96.12 110 ASN A CA 1
ATOM 850 C C . ASN A 1 110 ? -2.960 1.684 -22.436 1.00 96.12 110 ASN A C 1
ATOM 852 O O . ASN A 1 110 ? -2.958 2.808 -22.928 1.00 96.12 110 ASN A O 1
ATOM 856 N N . VAL A 1 111 ? -1.900 0.876 -22.544 1.00 97.31 111 VAL A N 1
ATOM 857 C CA . VAL A 1 111 ? -0.724 1.163 -23.383 1.00 97.31 111 VAL A CA 1
ATOM 858 C C . VAL A 1 111 ? -0.932 0.569 -24.778 1.00 97.31 111 VAL A C 1
ATOM 860 O O . VAL A 1 111 ? -1.337 -0.587 -24.910 1.00 97.31 111 VAL A O 1
ATOM 863 N N . ALA A 1 112 ? -0.651 1.347 -25.825 1.00 97.56 112 ALA A N 1
ATOM 864 C CA . ALA A 1 112 ? -0.778 0.893 -27.207 1.00 97.56 112 ALA A CA 1
ATOM 865 C C . ALA A 1 112 ? 0.247 -0.203 -27.554 1.00 97.56 112 ALA A C 1
ATOM 867 O O . ALA A 1 112 ? 1.421 -0.108 -27.204 1.00 97.56 112 ALA A O 1
ATOM 868 N N . GLU A 1 113 ? -0.173 -1.206 -28.329 1.00 97.12 113 GLU A N 1
ATOM 869 C CA . GLU A 1 113 ? 0.694 -2.300 -28.810 1.00 97.12 113 GLU A CA 1
ATOM 870 C C . GLU A 1 113 ? 1.859 -1.810 -29.688 1.00 97.12 113 GLU A C 1
ATOM 872 O O . GLU A 1 113 ? 2.872 -2.492 -29.835 1.00 97.12 113 GLU A O 1
ATOM 877 N N . THR A 1 114 ? 1.755 -0.605 -30.261 1.00 97.56 114 THR A N 1
ATOM 878 C CA . THR A 1 114 ? 2.824 0.025 -31.049 1.00 97.56 114 THR A CA 1
ATOM 879 C C . THR A 1 114 ? 4.097 0.264 -30.240 1.00 97.56 114 THR A C 1
ATOM 881 O O . THR A 1 114 ? 5.169 0.357 -30.842 1.00 97.56 114 THR A O 1
ATOM 884 N N . VAL A 1 115 ? 4.019 0.269 -28.900 1.00 96.38 115 VAL A N 1
ATOM 885 C CA . VAL A 1 115 ? 5.184 0.439 -28.021 1.00 96.38 115 VAL A CA 1
ATOM 886 C C . VAL A 1 115 ? 6.259 -0.621 -28.276 1.00 96.38 115 VAL A C 1
ATOM 888 O O . VAL A 1 115 ? 7.452 -0.349 -28.150 1.00 96.38 115 VAL A O 1
ATOM 891 N N . ARG A 1 116 ? 5.852 -1.818 -28.726 1.00 96.12 116 ARG A N 1
ATOM 892 C CA . ARG A 1 116 ? 6.754 -2.937 -29.028 1.00 96.12 116 ARG A CA 1
ATOM 893 C C . ARG A 1 116 ? 7.749 -2.635 -30.157 1.00 96.12 116 ARG A C 1
ATOM 895 O O . ARG A 1 116 ? 8.748 -3.348 -30.279 1.00 96.12 116 ARG A O 1
ATOM 902 N N . ASN A 1 117 ? 7.453 -1.624 -30.981 1.00 96.88 117 ASN A N 1
ATOM 903 C CA . ASN A 1 117 ? 8.266 -1.201 -32.120 1.00 96.88 117 ASN A CA 1
ATOM 904 C C . ASN A 1 117 ? 9.318 -0.147 -31.729 1.00 96.88 117 ASN A C 1
ATOM 906 O O . ASN A 1 117 ? 10.201 0.150 -32.531 1.00 96.88 117 ASN A O 1
ATOM 910 N N . HIS A 1 118 ? 9.236 0.433 -30.527 1.00 94.81 118 HIS A N 1
ATOM 911 C CA . HIS A 1 118 ? 10.215 1.413 -30.068 1.00 94.81 118 HIS A CA 1
ATOM 912 C C . HIS A 1 118 ? 11.516 0.738 -29.598 1.00 94.81 118 HIS A C 1
ATOM 914 O O . HIS A 1 118 ? 11.486 -0.387 -29.081 1.00 94.81 118 HIS A O 1
ATOM 920 N N . PRO A 1 119 ? 12.672 1.416 -29.736 1.00 94.69 119 PRO A N 1
ATOM 921 C CA . PRO A 1 119 ? 13.907 0.996 -29.083 1.00 94.69 119 PRO A CA 1
ATOM 922 C C . PRO A 1 119 ? 13.714 0.864 -27.567 1.00 94.69 119 PRO A C 1
ATOM 924 O O . PRO A 1 119 ? 13.053 1.690 -26.941 1.00 94.69 119 PRO A O 1
ATOM 927 N N . ARG A 1 120 ? 14.307 -0.173 -26.967 1.00 91.75 120 ARG A N 1
ATOM 928 C CA . ARG A 1 120 ? 14.217 -0.466 -25.529 1.00 91.75 120 ARG A CA 1
ATOM 929 C C . ARG A 1 120 ? 15.607 -0.414 -24.920 1.00 91.75 120 ARG A C 1
ATOM 931 O O . ARG A 1 120 ? 16.521 -1.048 -25.440 1.00 91.75 120 ARG A O 1
ATOM 938 N N . ALA A 1 121 ? 15.744 0.294 -23.807 1.00 91.81 121 ALA A N 1
ATOM 939 C CA . ALA A 1 121 ? 16.985 0.371 -23.052 1.00 91.81 121 ALA A CA 1
ATOM 940 C C . ALA A 1 121 ? 16.715 0.039 -21.582 1.00 91.81 121 ALA A C 1
ATOM 942 O O . ALA A 1 121 ? 15.757 0.537 -20.992 1.00 91.81 121 ALA A O 1
ATOM 943 N N . PHE A 1 122 ? 17.566 -0.799 -20.992 1.00 89.50 122 PHE A N 1
ATOM 944 C CA . PHE A 1 122 ? 17.602 -1.005 -19.549 1.00 89.50 122 PHE A CA 1
ATOM 945 C C . PHE A 1 122 ? 18.679 -0.086 -18.976 1.00 89.50 122 PHE A C 1
ATOM 947 O O . PHE A 1 122 ? 19.868 -0.395 -19.041 1.00 89.50 122 PHE A O 1
ATOM 954 N N . VAL A 1 123 ? 18.260 1.089 -18.510 1.00 90.81 123 VAL A N 1
ATOM 955 C CA . VAL A 1 123 ? 19.171 2.150 -18.071 1.00 90.81 123 VAL A CA 1
ATOM 956 C C . VAL A 1 123 ? 19.238 2.172 -16.551 1.00 90.81 123 VAL A C 1
ATOM 958 O O . VAL A 1 123 ? 18.215 2.294 -15.879 1.00 90.81 123 VAL A O 1
ATOM 961 N N . THR A 1 124 ? 20.452 2.112 -16.014 1.00 87.69 124 THR A N 1
ATOM 962 C CA . THR A 1 124 ? 20.714 2.428 -14.609 1.00 87.69 124 THR A CA 1
ATOM 963 C C . THR A 1 124 ? 21.020 3.912 -14.512 1.00 87.69 124 THR A C 1
ATOM 965 O O . THR A 1 124 ? 22.024 4.376 -15.048 1.00 87.69 124 THR A O 1
ATOM 968 N N . LEU A 1 125 ? 20.150 4.659 -13.839 1.00 85.19 125 LEU A N 1
ATOM 969 C CA . LEU A 1 125 ? 20.380 6.066 -13.541 1.00 85.19 125 LEU A CA 1
ATOM 970 C C . LEU A 1 125 ? 20.893 6.176 -12.110 1.00 85.19 125 LEU A C 1
ATOM 972 O O . LEU A 1 125 ? 20.221 5.746 -11.170 1.00 85.19 125 LEU A O 1
ATOM 976 N N . THR A 1 126 ? 22.073 6.762 -11.938 1.00 81.56 126 THR A N 1
ATOM 977 C CA . THR A 1 126 ? 22.497 7.241 -10.623 1.00 81.56 126 THR A CA 1
ATOM 978 C C . THR A 1 126 ? 21.598 8.418 -10.280 1.00 81.56 126 THR A C 1
ATOM 980 O O . THR A 1 126 ? 21.512 9.369 -11.058 1.00 81.56 126 THR A O 1
ATOM 983 N N . ALA A 1 127 ? 20.885 8.337 -9.154 1.00 80.12 127 ALA A N 1
ATOM 984 C CA . ALA A 1 127 ? 20.102 9.470 -8.681 1.00 80.12 127 ALA A CA 1
ATOM 985 C C . ALA A 1 127 ? 21.010 10.711 -8.601 1.00 80.12 127 ALA A C 1
ATOM 987 O O . ALA A 1 127 ? 22.180 10.567 -8.225 1.00 80.12 127 ALA A O 1
ATOM 988 N N . PRO A 1 128 ? 20.513 11.913 -8.942 1.00 74.69 128 PRO A N 1
ATOM 989 C CA . PRO A 1 128 ? 21.257 13.124 -8.631 1.00 74.69 128 PRO A CA 1
ATOM 990 C C . PRO A 1 128 ? 21.562 13.116 -7.128 1.00 74.69 128 PRO A C 1
ATOM 992 O O . PRO A 1 128 ? 20.714 12.708 -6.327 1.00 74.69 128 PRO A O 1
ATOM 995 N N . SER A 1 129 ? 22.776 13.506 -6.733 1.00 70.50 129 SER A N 1
ATOM 996 C CA . SER A 1 129 ? 23.037 13.710 -5.310 1.00 70.50 129 SER A CA 1
ATOM 997 C C . SER A 1 129 ? 22.104 14.814 -4.813 1.00 70.50 129 SER A C 1
ATOM 999 O O . SER A 1 129 ? 21.863 15.797 -5.513 1.00 70.50 129 SER A O 1
ATOM 1001 N N . PHE A 1 130 ? 21.581 14.683 -3.597 1.00 72.00 130 PHE A N 1
ATOM 1002 C CA . PHE A 1 130 ? 20.799 15.745 -2.952 1.00 72.00 130 PHE A CA 1
ATOM 1003 C C . PHE A 1 130 ? 21.695 16.892 -2.434 1.00 72.00 130 PHE A C 1
ATOM 1005 O O . PHE A 1 130 ? 21.316 17.605 -1.515 1.00 72.00 130 PHE A O 1
ATOM 1012 N N . GLY A 1 131 ? 22.892 17.064 -3.006 1.00 72.88 131 GLY A N 1
ATOM 1013 C CA . GLY A 1 131 ? 23.989 17.820 -2.403 1.00 72.88 131 GLY A CA 1
ATOM 1014 C C . GLY A 1 131 ? 24.813 16.982 -1.413 1.00 72.88 131 GLY A C 1
ATOM 1015 O O . GLY A 1 131 ? 24.620 15.762 -1.324 1.00 72.88 131 GLY A O 1
ATOM 1016 N N . PRO A 1 132 ? 25.780 17.605 -0.713 1.00 73.00 132 PRO A N 1
ATOM 1017 C CA . PRO A 1 132 ? 26.493 16.974 0.393 1.00 73.00 132 PRO A CA 1
ATOM 1018 C C . PRO A 1 132 ? 25.505 16.485 1.460 1.00 73.00 132 PRO A C 1
ATOM 1020 O O . PRO A 1 132 ? 24.650 17.238 1.914 1.00 73.00 132 PRO A O 1
ATOM 1023 N N . VAL A 1 133 ? 25.606 15.213 1.847 1.00 79.75 133 VAL A N 1
ATOM 1024 C CA . VAL A 1 133 ? 24.868 14.676 2.997 1.00 79.75 133 VAL A CA 1
ATOM 1025 C C . VAL A 1 133 ? 25.775 14.819 4.204 1.00 79.75 133 VAL A C 1
ATOM 1027 O O . VAL A 1 133 ? 26.787 14.120 4.297 1.00 79.75 133 VAL A O 1
ATOM 1030 N N . HIS A 1 134 ? 25.427 15.736 5.098 1.00 83.94 134 HIS A N 1
ATOM 1031 C CA . HIS A 1 134 ? 26.174 15.952 6.324 1.00 83.94 134 HIS A CA 1
ATOM 1032 C C . HIS A 1 134 ? 25.788 14.902 7.363 1.00 83.94 134 HIS A C 1
ATOM 1034 O O . HIS A 1 134 ? 24.631 14.507 7.495 1.00 83.94 134 HIS A O 1
ATOM 1040 N N . ASN A 1 135 ? 26.784 14.385 8.068 1.00 83.19 135 ASN A N 1
ATOM 1041 C CA . ASN A 1 135 ? 26.592 13.464 9.174 1.00 83.19 135 ASN A CA 1
ATOM 1042 C C . ASN A 1 135 ? 27.708 13.656 10.206 1.00 83.19 135 ASN A C 1
ATOM 1044 O O . ASN A 1 135 ? 28.695 14.351 9.963 1.00 83.19 135 ASN A O 1
ATOM 1048 N N . ARG A 1 136 ? 27.560 13.017 11.368 1.00 87.69 136 ARG A N 1
ATOM 1049 C CA . ARG A 1 136 ? 28.574 12.992 12.430 1.00 87.69 136 ARG A CA 1
ATOM 1050 C C . ARG A 1 136 ? 29.108 11.566 12.603 1.00 87.69 136 ARG A C 1
ATOM 1052 O O . ARG A 1 136 ? 28.725 10.879 13.552 1.00 87.69 136 ARG A O 1
ATOM 1059 N N . PRO A 1 137 ? 29.920 11.065 11.655 1.00 85.19 137 PRO A N 1
ATOM 1060 C CA . PRO A 1 137 ? 30.447 9.719 11.742 1.00 85.19 137 PRO A CA 1
ATOM 1061 C C . PRO A 1 137 ? 31.417 9.640 12.920 1.00 85.19 137 PRO A C 1
ATOM 1063 O O . PRO A 1 137 ? 32.163 10.576 13.210 1.00 85.19 137 PRO A O 1
ATOM 1066 N N . THR A 1 138 ? 31.412 8.509 13.608 1.00 88.62 138 THR A N 1
ATOM 1067 C CA . THR A 1 138 ? 32.367 8.215 14.672 1.00 88.62 138 THR A CA 1
ATOM 1068 C C . THR A 1 138 ? 33.223 7.032 14.260 1.00 88.62 138 THR A C 1
ATOM 1070 O O . THR A 1 138 ? 32.789 6.130 13.542 1.00 88.62 138 THR A O 1
ATOM 1073 N N . THR A 1 139 ? 34.480 7.041 14.691 1.00 85.75 139 THR A N 1
ATOM 1074 C CA . THR A 1 139 ? 35.327 5.851 14.591 1.00 85.75 139 THR A CA 1
ATOM 1075 C C . THR A 1 139 ? 34.804 4.760 15.527 1.00 85.75 139 THR A C 1
ATOM 1077 O O . THR A 1 139 ? 34.042 5.030 16.455 1.00 85.75 139 THR A O 1
ATOM 1080 N N . ASN A 1 140 ? 35.283 3.526 15.360 1.00 85.56 140 ASN A N 1
ATOM 1081 C CA . ASN A 1 140 ? 34.952 2.423 16.274 1.00 85.56 140 ASN A CA 1
ATOM 1082 C C . ASN A 1 140 ? 35.329 2.714 17.744 1.00 85.56 140 ASN A C 1
ATOM 1084 O O . ASN A 1 140 ? 34.771 2.103 18.647 1.00 85.56 140 ASN A O 1
ATOM 1088 N N . ALA A 1 141 ? 36.256 3.650 17.990 1.00 87.75 141 ALA A N 1
ATOM 1089 C CA . ALA A 1 141 ? 36.651 4.114 19.321 1.00 87.75 141 ALA A CA 1
ATOM 1090 C C . ALA A 1 141 ? 35.805 5.301 19.836 1.00 87.75 141 ALA A C 1
ATOM 1092 O O . ALA A 1 141 ? 36.161 5.926 20.834 1.00 87.75 141 ALA A O 1
ATOM 1093 N N . GLY A 1 142 ? 34.722 5.659 19.137 1.00 84.75 142 GLY A N 1
ATOM 1094 C CA . GLY A 1 142 ? 33.824 6.761 19.492 1.00 84.75 142 GLY A CA 1
ATOM 1095 C C . GLY A 1 142 ? 34.375 8.161 19.205 1.00 84.75 142 GLY A C 1
ATOM 1096 O O . GLY A 1 142 ? 33.733 9.145 19.555 1.00 84.75 142 GLY A O 1
ATOM 1097 N N . GLN A 1 143 ? 35.544 8.277 18.568 1.00 85.75 143 GLN A N 1
ATOM 1098 C CA . GLN A 1 143 ? 36.132 9.580 18.243 1.00 85.75 143 GLN A CA 1
ATOM 1099 C C . GLN A 1 143 ? 35.429 10.204 17.028 1.00 85.75 143 GLN A C 1
ATOM 1101 O O . GLN A 1 143 ? 35.155 9.458 16.078 1.00 85.75 143 GLN A O 1
ATOM 1106 N N . PRO A 1 144 ? 35.165 11.526 17.021 1.00 85.69 144 PRO A N 1
ATOM 1107 C CA . PRO A 1 144 ? 34.607 12.217 15.862 1.00 85.69 144 PRO A CA 1
ATOM 1108 C C . PRO A 1 144 ? 35.463 11.977 14.618 1.00 85.69 144 PRO A C 1
ATOM 1110 O O . PRO A 1 144 ? 36.684 12.119 14.657 1.00 85.69 144 PRO A O 1
ATOM 1113 N N . HIS A 1 145 ? 34.819 11.596 13.521 1.00 86.06 145 HIS A N 1
ATOM 1114 C CA . HIS A 1 145 ? 35.444 11.468 12.214 1.00 86.06 145 HIS A CA 1
ATOM 1115 C C . HIS A 1 145 ? 34.949 12.619 11.324 1.00 86.06 145 HIS A C 1
ATOM 1117 O O . HIS A 1 145 ? 33.763 12.952 11.394 1.00 86.06 145 HIS A O 1
ATOM 1123 N N . PRO A 1 146 ? 35.810 13.223 10.483 1.00 87.12 146 PRO A N 1
ATOM 1124 C CA . PRO A 1 146 ? 35.368 14.235 9.531 1.00 87.12 146 PRO A CA 1
ATOM 1125 C C . PRO A 1 146 ? 34.223 13.716 8.657 1.00 87.12 146 PRO A C 1
ATOM 1127 O O . PRO A 1 146 ? 34.243 12.568 8.193 1.00 87.12 146 PRO A O 1
ATOM 1130 N N . CYS A 1 147 ? 33.224 14.567 8.454 1.00 86.06 147 CYS A N 1
ATOM 1131 C CA . CYS A 1 147 ? 32.135 14.352 7.513 1.00 86.06 147 CYS A CA 1
ATOM 1132 C C . CYS A 1 147 ? 32.698 14.224 6.085 1.00 86.06 147 CYS A C 1
ATOM 1134 O O . CYS A 1 147 ? 33.756 14.791 5.796 1.00 86.06 147 CYS A O 1
ATOM 1136 N N . PRO A 1 148 ? 32.012 13.546 5.145 1.00 81.38 148 PRO A N 1
ATOM 1137 C CA . PRO A 1 148 ? 32.404 13.555 3.734 1.00 81.38 148 PRO A CA 1
ATOM 1138 C C . PRO A 1 148 ? 32.554 14.954 3.104 1.00 81.38 148 PRO A C 1
ATOM 1140 O O . PRO A 1 148 ? 33.186 15.064 2.057 1.00 81.38 148 PRO A O 1
ATOM 1143 N N . CYS A 1 149 ? 32.009 16.015 3.718 1.00 84.00 149 CYS A N 1
ATOM 1144 C CA . CYS A 1 149 ? 32.229 17.403 3.292 1.00 84.00 149 CYS A CA 1
ATOM 1145 C C . CYS A 1 149 ? 33.589 17.990 3.723 1.00 84.00 149 CYS A C 1
ATOM 1147 O O . CYS A 1 149 ? 33.963 19.049 3.232 1.00 84.00 149 CYS A O 1
ATOM 1149 N N . GLY A 1 150 ? 34.330 17.313 4.607 1.00 83.44 150 GLY A N 1
ATOM 1150 C CA . GLY A 1 150 ? 35.633 17.741 5.129 1.00 83.44 150 GLY A CA 1
ATOM 1151 C C . GLY A 1 150 ? 35.589 18.371 6.525 1.00 83.44 150 GLY A C 1
ATOM 1152 O O . GLY A 1 150 ? 36.616 18.391 7.202 1.00 83.44 150 GLY A O 1
ATOM 1153 N N . ASP A 1 151 ? 34.416 18.804 6.992 1.00 84.06 151 ASP A N 1
ATOM 1154 C CA . ASP A 1 151 ? 34.249 19.444 8.300 1.00 84.06 151 ASP A CA 1
ATOM 1155 C C . ASP A 1 151 ? 33.888 18.445 9.407 1.00 84.06 151 ASP A C 1
ATOM 1157 O O . ASP A 1 151 ? 33.393 17.341 9.170 1.00 84.06 151 ASP A O 1
ATOM 1161 N N . THR A 1 152 ? 34.131 18.838 10.658 1.00 86.19 152 THR A N 1
ATOM 1162 C CA . THR A 1 152 ? 33.647 18.106 11.837 1.00 86.19 152 THR A CA 1
ATOM 1163 C C . THR A 1 152 ? 32.470 18.869 12.433 1.00 86.19 152 THR A C 1
ATOM 1165 O O . THR A 1 152 ? 32.657 19.923 13.035 1.00 86.19 152 THR A O 1
ATOM 1168 N N . HIS A 1 153 ? 31.256 18.345 12.260 1.00 83.38 153 HIS A N 1
ATOM 1169 C CA . HIS A 1 153 ? 30.037 19.003 12.729 1.00 83.38 153 HIS A CA 1
ATOM 1170 C C . HIS A 1 153 ? 29.823 18.806 14.241 1.00 83.38 153 HIS A C 1
ATOM 1172 O O . HIS A 1 153 ? 29.968 17.696 14.767 1.00 83.38 153 HIS A O 1
ATOM 1178 N N . ALA A 1 154 ? 29.456 19.887 14.937 1.00 80.56 154 ALA A N 1
ATOM 1179 C CA . ALA A 1 154 ? 28.921 19.830 16.299 1.00 80.56 154 ALA A CA 1
ATOM 1180 C C . ALA A 1 154 ? 27.459 19.351 16.280 1.00 80.56 154 ALA A C 1
ATOM 1182 O O . ALA A 1 154 ? 26.819 19.389 15.240 1.00 80.56 154 ALA A O 1
ATOM 1183 N N . GLU A 1 155 ? 26.930 18.892 17.413 1.00 76.25 155 GLU A N 1
ATOM 1184 C CA . GLU A 1 155 ? 25.601 18.255 17.497 1.00 76.25 155 GLU A CA 1
ATOM 1185 C C . GLU A 1 155 ? 24.436 19.174 17.104 1.00 76.25 155 GLU A C 1
ATOM 1187 O O . GLU A 1 155 ? 23.450 18.702 16.550 1.00 76.25 155 GLU A O 1
ATOM 1192 N N . ASP A 1 156 ? 24.593 20.481 17.316 1.00 76.50 156 ASP A N 1
ATOM 1193 C CA . ASP A 1 156 ? 23.498 21.452 17.238 1.00 76.50 156 ASP A CA 1
ATOM 1194 C C . ASP A 1 156 ? 23.546 22.322 15.968 1.00 76.50 156 ASP A C 1
ATOM 1196 O O . ASP A 1 156 ? 22.921 23.384 15.913 1.00 76.50 156 ASP A O 1
ATOM 1200 N N . VAL A 1 157 ? 24.336 21.937 14.957 1.00 74.06 157 VAL A N 1
ATOM 1201 C CA . VAL A 1 157 ? 24.417 22.729 13.721 1.00 74.06 157 VAL A CA 1
ATOM 1202 C C . VAL A 1 157 ? 23.194 22.473 12.832 1.00 74.06 157 VAL A C 1
ATOM 1204 O O . VAL A 1 157 ? 22.792 21.323 12.682 1.00 74.06 157 VAL A O 1
ATOM 1207 N N . PRO A 1 158 ? 22.625 23.505 12.177 1.00 68.62 158 PRO A N 1
ATOM 1208 C CA . PRO A 1 158 ? 21.419 23.362 11.347 1.00 68.62 158 PRO A CA 1
ATOM 1209 C C . PRO A 1 158 ? 21.580 22.453 10.119 1.00 68.62 158 PRO A C 1
ATOM 1211 O O . PRO A 1 158 ? 20.607 22.164 9.430 1.00 68.62 158 PRO A O 1
ATOM 1214 N N . GLU A 1 159 ? 22.820 22.097 9.797 1.00 67.75 159 GLU A N 1
ATOM 1215 C CA . GLU A 1 159 ? 23.217 21.357 8.602 1.00 67.75 159 GLU A CA 1
ATOM 1216 C C . GLU A 1 159 ? 23.172 19.830 8.804 1.00 67.75 159 GLU A C 1
ATOM 1218 O O . GLU A 1 159 ? 23.323 19.107 7.819 1.00 67.75 159 GLU A O 1
ATOM 1223 N N . LEU A 1 160 ? 22.973 19.347 10.044 1.00 62.94 160 LEU A N 1
ATOM 1224 C CA . LEU A 1 160 ? 22.851 17.926 10.416 1.00 62.94 160 LEU A CA 1
ATOM 1225 C C . LEU A 1 160 ? 21.400 17.422 10.469 1.00 62.94 160 LEU A C 1
ATOM 1227 O O . LEU A 1 160 ? 20.500 18.190 10.871 1.00 62.94 160 LEU A O 1
#

Secondary structure (DSSP, 8-state):
-PPPP--TT---HHHHHHHHHHTSTTHHHHHHHHHHTTT-SS-EEE--EEEEE-TTT--EEEEEEGGGSTTSSEEE------TTT-HHHHHHHHHHHHHHHHHHHH-BTTB-GGGGGS------PPPPP-S------B-TTS-B---TTS----TT-TT-